Protein AF-A0A2E6T9B0-F1 (afdb_monomer_lite)

Radius of gyration: 22.76 Å; chains: 1; bounding box: 42×29×81 Å

Structure (mmCIF, N/CA/C/O backbone):
data_AF-A0A2E6T9B0-F1
#
_entry.id   AF-A0A2E6T9B0-F1
#
loop_
_atom_site.group_PDB
_atom_site.id
_atom_site.type_symbol
_atom_site.label_atom_id
_atom_site.label_alt_id
_atom_site.label_comp_id
_atom_site.label_asym_id
_atom_site.label_entity_id
_atom_site.label_seq_id
_atom_site.pdbx_PDB_ins_code
_atom_site.Cartn_x
_atom_site.Cartn_y
_atom_site.Cartn_z
_atom_site.occupancy
_atom_site.B_iso_or_equiv
_atom_site.auth_seq_id
_atom_site.auth_comp_id
_atom_site.auth_asym_id
_atom_site.auth_atom_id
_atom_site.pdbx_PDB_model_num
ATOM 1 N N . MET A 1 1 ? 12.106 2.514 -58.595 1.00 42.47 1 MET A N 1
ATOM 2 C CA . MET A 1 1 ? 13.204 3.320 -58.011 1.00 42.47 1 MET A CA 1
ATOM 3 C C . MET A 1 1 ? 13.332 2.978 -56.533 1.00 42.47 1 MET A C 1
ATOM 5 O O . MET A 1 1 ? 12.412 3.316 -55.793 1.00 42.47 1 MET A O 1
ATOM 9 N N . PRO A 1 2 ? 14.398 2.304 -56.070 1.00 50.84 2 PRO A N 1
ATOM 10 C CA . PRO A 1 2 ? 14.621 2.198 -54.639 1.00 50.84 2 PRO A CA 1
ATOM 11 C C . PRO A 1 2 ? 15.087 3.574 -54.155 1.00 50.84 2 PRO A C 1
ATOM 13 O O . PRO A 1 2 ? 16.085 4.113 -54.632 1.00 50.84 2 PRO A O 1
ATOM 16 N N . ARG A 1 3 ? 14.321 4.189 -53.253 1.00 58.28 3 ARG A N 1
ATOM 17 C CA . ARG A 1 3 ? 14.719 5.419 -52.563 1.00 58.28 3 ARG A CA 1
ATOM 18 C C . ARG A 1 3 ? 15.954 5.065 -51.732 1.00 58.28 3 ARG A C 1
ATOM 20 O O . ARG A 1 3 ? 15.833 4.433 -50.688 1.00 58.28 3 ARG A O 1
ATOM 27 N N . ILE A 1 4 ? 17.137 5.406 -52.235 1.00 55.00 4 ILE A N 1
ATOM 28 C CA . ILE A 1 4 ? 18.401 5.249 -51.515 1.00 55.00 4 ILE A CA 1
ATOM 29 C C . ILE A 1 4 ? 18.249 6.045 -50.218 1.00 55.00 4 ILE A C 1
ATOM 31 O O . ILE A 1 4 ? 18.151 7.274 -50.245 1.00 55.00 4 ILE A O 1
ATOM 35 N N . LEU A 1 5 ? 18.161 5.354 -49.080 1.00 56.91 5 LEU A N 1
ATOM 36 C CA . LEU A 1 5 ? 18.287 5.998 -47.781 1.00 56.91 5 LEU A CA 1
ATOM 37 C C . LEU A 1 5 ? 19.649 6.69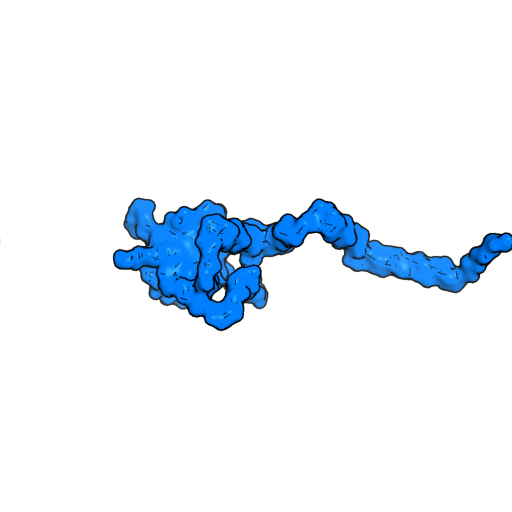2 -47.770 1.00 56.91 5 LEU A C 1
ATOM 39 O O . LEU A 1 5 ? 20.693 6.043 -47.769 1.00 56.91 5 LEU A O 1
ATOM 43 N N . ASN A 1 6 ? 19.632 8.023 -47.821 1.00 66.94 6 ASN A N 1
ATOM 44 C CA . ASN A 1 6 ? 20.836 8.836 -47.752 1.00 66.94 6 ASN A CA 1
ATOM 45 C C . ASN A 1 6 ? 21.639 8.413 -46.504 1.00 66.94 6 ASN A C 1
ATOM 47 O O . ASN A 1 6 ? 21.028 8.187 -45.459 1.00 66.94 6 ASN A O 1
ATOM 51 N N . LYS A 1 7 ? 22.975 8.283 -46.569 1.00 67.69 7 LYS A N 1
ATOM 52 C CA . LYS A 1 7 ? 23.803 7.763 -45.448 1.00 67.69 7 LYS A CA 1
ATOM 53 C C . LYS A 1 7 ? 23.510 8.474 -44.114 1.00 67.69 7 LYS A C 1
ATOM 55 O O . LYS A 1 7 ? 23.528 7.854 -43.053 1.00 67.69 7 LYS A O 1
ATOM 60 N N . LYS A 1 8 ? 23.150 9.760 -44.186 1.00 70.81 8 LYS A N 1
ATOM 61 C CA . LYS A 1 8 ? 22.689 10.582 -43.056 1.00 70.81 8 LYS A CA 1
ATOM 62 C C . LYS A 1 8 ? 21.401 10.051 -42.398 1.00 70.81 8 LYS A C 1
ATOM 64 O O . LYS A 1 8 ? 21.319 10.029 -41.178 1.00 70.81 8 LYS A O 1
ATOM 69 N N . ASN A 1 9 ? 20.435 9.557 -43.175 1.00 78.31 9 ASN A N 1
ATOM 70 C CA . ASN A 1 9 ? 19.174 8.994 -42.675 1.00 78.31 9 ASN A CA 1
ATOM 71 C C . ASN A 1 9 ? 19.385 7.652 -41.961 1.00 78.31 9 ASN A C 1
ATOM 73 O O . ASN A 1 9 ? 18.734 7.390 -40.956 1.00 78.31 9 ASN A O 1
ATOM 77 N N . ILE A 1 10 ? 20.317 6.822 -42.443 1.00 86.69 10 ILE A N 1
ATOM 78 C CA . ILE A 1 10 ? 20.656 5.541 -41.799 1.00 86.69 10 ILE A CA 1
ATOM 79 C C . ILE A 1 10 ? 21.287 5.788 -40.425 1.00 86.69 10 ILE A C 1
ATOM 81 O O . ILE A 1 10 ? 20.891 5.157 -39.450 1.00 86.69 10 ILE A O 1
ATOM 85 N N . SER A 1 11 ? 22.211 6.749 -40.331 1.00 86.94 11 SER A N 1
ATOM 86 C CA . SER A 1 11 ? 22.838 7.126 -39.056 1.00 86.94 11 SER A CA 1
ATOM 87 C C . SER A 1 11 ? 21.809 7.602 -38.021 1.00 86.94 11 SER A C 1
ATOM 89 O O . SER A 1 11 ? 21.836 7.163 -36.874 1.00 86.94 11 SER A O 1
ATOM 91 N N . VAL A 1 12 ? 20.831 8.416 -38.440 1.00 91.12 12 VAL A N 1
ATOM 92 C CA . VAL A 1 12 ? 19.731 8.859 -37.564 1.00 91.12 12 VAL A CA 1
ATOM 93 C C . VAL A 1 12 ? 18.876 7.680 -37.090 1.00 91.12 12 VAL A C 1
ATOM 95 O O . VAL A 1 12 ? 18.556 7.605 -35.908 1.00 91.12 12 VAL A O 1
ATOM 98 N N . ILE A 1 13 ? 18.536 6.734 -37.973 1.00 92.38 13 ILE A N 1
ATOM 99 C CA . ILE A 1 13 ? 17.761 5.540 -37.596 1.00 92.38 13 ILE A CA 1
ATOM 100 C C . ILE A 1 13 ? 18.526 4.692 -36.574 1.00 92.38 13 ILE A C 1
ATOM 102 O O . ILE A 1 13 ? 17.945 4.270 -35.577 1.00 92.38 13 ILE A O 1
ATOM 106 N N . ILE A 1 14 ? 19.828 4.477 -36.785 1.00 93.88 14 ILE A N 1
ATOM 107 C CA . ILE A 1 14 ? 20.679 3.731 -35.847 1.00 93.88 14 ILE A CA 1
ATOM 108 C C . ILE A 1 14 ? 20.714 4.433 -34.488 1.00 93.88 14 ILE A C 1
ATOM 110 O O . ILE A 1 14 ? 20.511 3.781 -33.466 1.00 93.88 14 ILE A O 1
ATOM 114 N N . LEU A 1 15 ? 20.904 5.756 -34.470 1.00 94.88 15 LEU A N 1
ATOM 115 C CA . LEU A 1 15 ? 20.897 6.545 -33.240 1.00 94.88 15 LEU A CA 1
ATOM 116 C C . LEU A 1 15 ? 19.569 6.386 -32.485 1.00 94.88 15 LEU A C 1
ATOM 118 O O . LEU A 1 15 ? 19.584 6.107 -31.290 1.00 94.88 15 LEU A O 1
ATOM 122 N N . VAL A 1 16 ? 18.432 6.468 -33.185 1.00 95.62 16 VAL A N 1
ATOM 123 C CA . VAL A 1 16 ? 17.102 6.254 -32.591 1.00 95.62 16 VAL A CA 1
ATOM 124 C C . VAL A 1 16 ? 16.973 4.848 -32.007 1.00 95.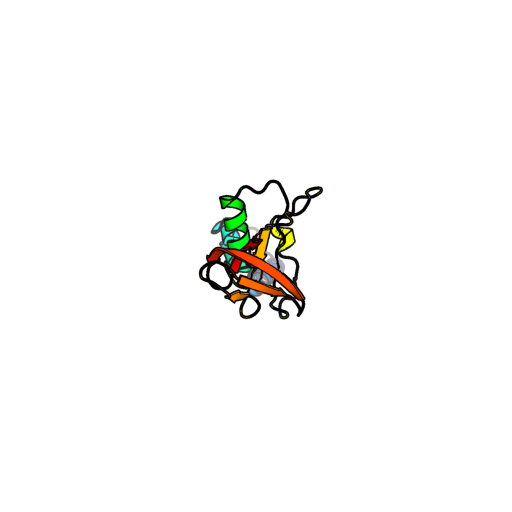62 16 VAL A C 1
ATOM 126 O O . VAL A 1 16 ? 16.553 4.709 -30.861 1.00 95.62 16 VAL A O 1
ATOM 129 N N . ILE A 1 17 ? 17.357 3.803 -32.746 1.00 95.44 17 ILE A N 1
ATOM 130 C CA . ILE A 1 17 ? 17.288 2.416 -32.258 1.00 95.44 17 ILE A CA 1
ATOM 131 C C . ILE A 1 17 ? 18.150 2.238 -31.003 1.00 95.44 17 ILE A C 1
ATOM 133 O O . ILE A 1 17 ? 17.697 1.618 -30.040 1.00 95.44 17 ILE A O 1
ATOM 137 N N . ILE A 1 18 ? 19.355 2.816 -30.978 1.00 96.31 18 ILE A N 1
ATOM 138 C CA . ILE A 1 18 ? 20.234 2.788 -29.804 1.00 96.31 18 ILE A CA 1
ATOM 139 C C . ILE A 1 18 ? 19.565 3.503 -28.624 1.00 96.31 18 ILE A C 1
ATOM 141 O O . ILE A 1 18 ? 19.519 2.944 -27.532 1.00 96.31 18 ILE A O 1
ATOM 145 N N . THR A 1 19 ? 18.983 4.690 -28.821 1.00 96.25 19 THR A N 1
ATOM 146 C CA . THR A 1 19 ? 18.257 5.407 -27.757 1.00 96.25 19 THR A CA 1
ATOM 147 C C . THR A 1 19 ? 17.064 4.599 -27.228 1.00 96.25 19 THR A C 1
ATOM 149 O O . THR A 1 19 ? 16.851 4.524 -26.015 1.00 96.25 19 THR A O 1
ATOM 152 N N . LEU A 1 20 ? 16.302 3.942 -28.107 1.00 96.38 20 LEU A N 1
ATOM 153 C CA . LEU A 1 20 ? 15.190 3.068 -27.715 1.00 96.38 20 LEU A CA 1
ATOM 154 C C . LEU A 1 20 ? 15.681 1.845 -26.928 1.00 96.38 20 LEU A C 1
ATOM 156 O O . LEU A 1 20 ? 15.079 1.467 -25.924 1.00 96.38 20 LEU A O 1
ATOM 160 N N . TYR A 1 21 ? 16.791 1.241 -27.344 1.00 95.44 21 TYR A N 1
ATOM 161 C CA . TYR A 1 21 ? 17.384 0.114 -26.633 1.00 95.44 21 TYR A CA 1
ATOM 162 C C . TYR A 1 21 ? 17.888 0.522 -25.241 1.00 95.44 21 TYR A C 1
ATOM 164 O O . TYR A 1 21 ? 17.498 -0.091 -24.247 1.00 95.44 21 TYR A O 1
ATOM 172 N N . LEU A 1 22 ? 18.681 1.596 -25.154 1.00 95.25 22 LEU A N 1
ATOM 173 C CA . LEU A 1 22 ? 19.257 2.088 -23.897 1.00 95.25 22 LEU A CA 1
ATOM 174 C C . LEU A 1 22 ? 18.192 2.546 -22.890 1.00 95.25 22 LEU A C 1
ATOM 176 O O . LEU A 1 22 ? 18.386 2.403 -21.688 1.00 95.25 22 LEU A O 1
ATOM 180 N N . SER A 1 23 ? 17.050 3.051 -23.360 1.00 94.38 23 SER A N 1
ATOM 181 C CA . SER A 1 23 ? 15.917 3.419 -22.495 1.00 94.38 23 SER A CA 1
ATOM 182 C C . SER A 1 23 ? 15.066 2.227 -22.029 1.00 94.38 23 SER A C 1
ATOM 184 O O . SER A 1 23 ? 14.114 2.409 -21.268 1.00 94.38 23 SER A O 1
ATOM 186 N N . GLY A 1 24 ? 15.356 1.001 -22.485 1.00 95.75 24 GLY A N 1
ATOM 187 C CA . GLY A 1 24 ? 14.536 -0.177 -22.192 1.00 95.75 24 GLY A CA 1
ATOM 188 C C . GLY A 1 24 ? 13.152 -0.140 -22.853 1.00 95.75 24 GLY A C 1
ATOM 189 O O . GLY A 1 24 ? 12.240 -0.847 -22.410 1.00 95.75 24 GLY A O 1
ATOM 190 N N . PHE A 1 25 ? 12.978 0.670 -23.907 1.00 95.81 25 PHE A N 1
ATOM 191 C CA . PHE A 1 25 ? 11.699 0.900 -24.582 1.00 95.81 25 PHE A CA 1
ATOM 192 C C . PHE A 1 25 ? 11.011 -0.406 -24.981 1.00 95.81 25 PHE A C 1
ATOM 194 O O . PHE A 1 25 ? 9.841 -0.603 -24.666 1.00 95.81 25 PHE A O 1
ATOM 201 N N . PHE A 1 26 ? 11.741 -1.332 -25.609 1.00 94.88 26 PHE A N 1
ATOM 202 C CA . PHE A 1 26 ? 11.174 -2.593 -26.094 1.00 94.88 26 PHE A CA 1
ATOM 203 C C . PHE A 1 26 ? 10.626 -3.471 -24.962 1.00 94.88 26 PHE A C 1
ATOM 205 O O . PHE A 1 26 ? 9.539 -4.032 -25.091 1.00 94.88 26 PHE A O 1
ATOM 212 N N . LEU A 1 27 ? 11.330 -3.549 -23.827 1.00 93.50 27 LEU A N 1
ATOM 213 C CA . LEU A 1 27 ? 10.863 -4.304 -22.662 1.00 93.50 27 LEU A CA 1
ATOM 214 C C . LEU A 1 27 ? 9.602 -3.673 -22.060 1.00 93.50 27 LEU A C 1
ATOM 216 O O . LEU A 1 27 ? 8.667 -4.383 -21.691 1.00 93.50 27 LEU A O 1
ATOM 220 N N . ASN A 1 28 ? 9.564 -2.345 -21.959 1.00 92.44 28 ASN A N 1
ATOM 221 C CA . ASN A 1 28 ? 8.400 -1.631 -21.441 1.00 92.44 28 ASN A CA 1
ATOM 222 C C . ASN A 1 28 ? 7.198 -1.754 -22.383 1.00 92.44 28 ASN A C 1
ATOM 224 O O . ASN A 1 28 ? 6.090 -2.021 -21.923 1.00 92.44 28 ASN A O 1
ATOM 228 N N . LEU A 1 29 ? 7.424 -1.657 -23.694 1.00 94.81 29 LEU A N 1
ATOM 229 C CA . LEU A 1 29 ? 6.402 -1.868 -24.712 1.00 94.81 29 LEU A CA 1
ATOM 230 C C . LEU A 1 29 ? 5.837 -3.292 -24.637 1.00 94.81 29 LEU A C 1
ATOM 232 O O . LEU A 1 29 ? 4.623 -3.474 -24.596 1.00 94.81 29 LEU A O 1
ATOM 236 N N . PHE A 1 30 ? 6.704 -4.299 -24.514 1.00 95.00 30 PHE A N 1
ATOM 237 C CA . PHE A 1 30 ? 6.284 -5.684 -24.307 1.00 95.00 30 PHE A CA 1
ATOM 238 C C . PHE A 1 30 ? 5.425 -5.846 -23.046 1.00 95.00 30 PHE A C 1
ATOM 240 O O . PHE A 1 30 ? 4.376 -6.488 -23.092 1.00 95.00 30 PHE A O 1
ATOM 247 N N . LYS A 1 31 ? 5.820 -5.231 -21.922 1.00 93.94 31 LYS A N 1
ATOM 248 C CA . LYS A 1 31 ? 5.029 -5.255 -20.681 1.00 93.94 31 LYS A CA 1
ATOM 249 C C . LYS A 1 31 ? 3.657 -4.593 -20.854 1.00 93.94 31 LYS A C 1
ATOM 251 O O . LYS A 1 31 ? 2.691 -5.094 -20.286 1.00 93.94 31 LYS A O 1
ATOM 256 N N . LEU A 1 32 ? 3.564 -3.501 -21.618 1.00 94.50 32 LEU A N 1
ATOM 257 C CA . LEU A 1 32 ? 2.298 -2.815 -21.907 1.00 94.50 32 LEU A CA 1
ATOM 258 C C . LEU A 1 32 ? 1.337 -3.688 -22.717 1.00 94.50 32 LEU A C 1
ATOM 260 O O . LEU A 1 32 ? 0.149 -3.705 -22.408 1.00 94.50 32 LEU A O 1
ATOM 264 N N . PHE A 1 33 ? 1.849 -4.418 -23.711 1.00 95.12 33 PHE A N 1
ATOM 265 C CA . PHE A 1 33 ? 1.037 -5.321 -24.528 1.00 95.12 33 PHE A CA 1
ATOM 266 C C . PHE A 1 33 ? 0.655 -6.613 -23.803 1.00 95.12 33 PH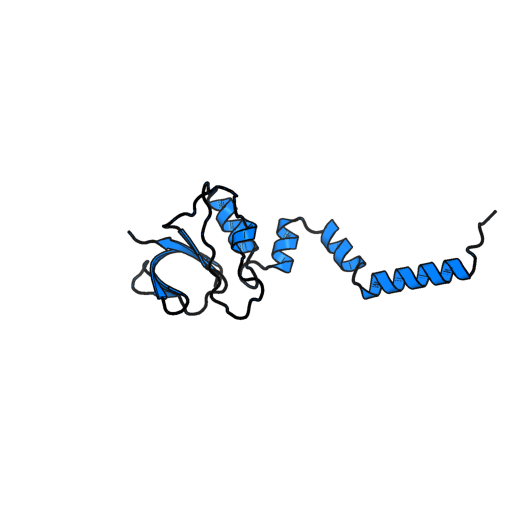E A C 1
ATOM 268 O O . PHE A 1 33 ? -0.459 -7.097 -23.972 1.00 95.12 33 PHE A O 1
ATOM 275 N N . LYS A 1 34 ? 1.569 -7.189 -23.013 1.00 96.75 34 LYS A N 1
ATOM 276 C CA . LYS A 1 34 ? 1.362 -8.502 -22.387 1.00 96.75 34 LYS A CA 1
ATOM 277 C C . LYS A 1 34 ? 0.470 -8.461 -21.147 1.00 96.75 34 LYS A C 1
ATOM 279 O O . LYS A 1 34 ? -0.272 -9.410 -20.915 1.00 96.75 34 LYS A O 1
ATOM 284 N N . TYR A 1 35 ? 0.598 -7.424 -20.324 1.00 96.56 35 TYR A N 1
ATOM 285 C CA . TYR A 1 35 ? -0.042 -7.368 -19.010 1.00 96.56 35 TYR A CA 1
ATOM 286 C C . TYR A 1 35 ? -1.131 -6.308 -18.981 1.00 96.56 35 TYR A C 1
ATOM 288 O O . TYR A 1 35 ? -0.918 -5.203 -19.479 1.00 96.56 35 TYR A O 1
ATOM 296 N N . ASP A 1 36 ? -2.263 -6.607 -18.346 1.00 95.75 36 ASP A N 1
ATOM 297 C CA . ASP A 1 36 ? -3.318 -5.621 -18.105 1.00 95.75 36 ASP A CA 1
ATOM 298 C C . ASP A 1 36 ? -2.900 -4.558 -17.067 1.00 95.75 36 ASP A C 1
ATOM 300 O O . ASP A 1 36 ? -1.809 -4.597 -16.493 1.00 95.75 36 ASP A O 1
ATOM 304 N N . TYR A 1 37 ? -3.762 -3.568 -16.825 1.00 93.25 37 TYR A N 1
ATOM 305 C CA . TYR A 1 37 ? -3.466 -2.500 -15.869 1.00 93.25 37 TYR A CA 1
ATOM 306 C C . TYR A 1 37 ? -3.178 -3.022 -14.454 1.00 93.25 37 TYR A C 1
ATOM 308 O O . TYR A 1 37 ? -2.161 -2.647 -13.874 1.00 93.25 37 TYR A O 1
ATOM 316 N N . ASP A 1 38 ? -4.023 -3.899 -13.911 1.00 93.81 38 ASP A N 1
ATOM 317 C CA . ASP A 1 38 ? -3.871 -4.406 -12.545 1.00 93.81 38 ASP A CA 1
ATOM 318 C C . ASP A 1 38 ? -2.596 -5.249 -12.410 1.00 93.81 38 ASP A C 1
ATOM 320 O O . ASP A 1 38 ? -1.862 -5.124 -11.429 1.00 93.81 38 ASP A O 1
ATOM 324 N N . GLN A 1 39 ? -2.293 -6.074 -13.411 1.00 95.19 39 GLN A N 1
ATOM 325 C CA . GLN A 1 39 ? -1.071 -6.868 -13.476 1.00 95.19 39 GLN A CA 1
ATOM 326 C C . GLN A 1 39 ? 0.172 -5.979 -13.531 1.00 95.19 39 GLN A C 1
ATOM 328 O O . GLN A 1 39 ? 1.123 -6.211 -12.785 1.00 95.19 39 GLN A O 1
ATOM 333 N N . ARG A 1 40 ? 0.169 -4.927 -14.361 1.00 95.06 40 ARG A N 1
ATOM 334 C CA . ARG A 1 40 ? 1.282 -3.966 -14.431 1.00 95.06 40 ARG A CA 1
ATOM 335 C C . ARG A 1 40 ? 1.469 -3.226 -13.113 1.00 95.06 40 ARG A C 1
ATOM 337 O O . ARG A 1 40 ? 2.600 -3.099 -12.653 1.00 95.06 40 ARG A O 1
ATOM 344 N N . MET A 1 41 ? 0.380 -2.792 -12.482 1.00 93.44 41 MET A N 1
ATOM 345 C CA . MET A 1 41 ? 0.439 -2.153 -11.170 1.00 93.44 41 MET A CA 1
ATOM 346 C C . MET A 1 41 ? 0.998 -3.111 -10.113 1.00 93.44 41 MET A C 1
ATOM 348 O O . MET A 1 41 ? 1.871 -2.718 -9.350 1.00 93.44 41 MET A O 1
ATOM 352 N N . ASN A 1 42 ? 0.592 -4.383 -10.113 1.00 94.00 42 ASN A N 1
ATOM 353 C CA . ASN A 1 42 ? 1.139 -5.395 -9.204 1.00 94.00 42 ASN A CA 1
ATOM 354 C C . ASN A 1 42 ? 2.629 -5.678 -9.449 1.00 94.00 42 ASN A C 1
ATOM 356 O O . ASN A 1 42 ? 3.357 -5.934 -8.497 1.00 94.00 42 ASN A O 1
ATOM 360 N N . LEU A 1 43 ? 3.102 -5.633 -10.698 1.00 92.81 43 LEU A N 1
ATOM 361 C CA . LEU A 1 43 ? 4.528 -5.800 -11.012 1.00 92.81 43 LEU A CA 1
ATOM 362 C C . LEU A 1 43 ? 5.378 -4.635 -10.486 1.00 92.81 43 LEU A C 1
ATOM 364 O O . LEU A 1 43 ? 6.524 -4.839 -10.091 1.00 92.81 43 LEU A O 1
ATOM 368 N N . VAL A 1 44 ? 4.835 -3.415 -10.500 1.00 90.75 44 VAL A N 1
ATOM 369 C CA . VAL A 1 44 ? 5.556 -2.209 -10.067 1.00 90.75 44 VAL A CA 1
ATOM 370 C C . VAL A 1 44 ? 5.471 -2.021 -8.555 1.00 90.75 44 VAL A C 1
ATOM 372 O O . VAL A 1 44 ? 6.506 -1.835 -7.917 1.00 90.75 44 VAL A O 1
ATOM 375 N N . TYR A 1 45 ? 4.260 -2.101 -8.004 1.00 91.25 45 TYR A N 1
ATOM 376 C CA . TYR A 1 45 ? 3.906 -1.724 -6.633 1.00 91.25 45 TYR A CA 1
ATOM 377 C C . TYR A 1 45 ? 3.699 -2.914 -5.693 1.00 91.25 45 TYR A C 1
ATOM 379 O O . TYR A 1 45 ? 3.413 -2.708 -4.519 1.00 91.25 45 TYR A O 1
ATOM 387 N N . GLU A 1 46 ? 3.841 -4.137 -6.207 1.00 92.19 46 GLU A N 1
ATOM 388 C CA . GLU A 1 46 ? 3.753 -5.396 -5.465 1.00 92.19 46 GLU A CA 1
ATOM 389 C C . GLU A 1 46 ? 2.389 -5.657 -4.800 1.00 92.19 46 GLU A C 1
ATOM 391 O O . GLU A 1 46 ? 1.476 -4.826 -4.769 1.00 92.19 46 GLU A O 1
ATOM 396 N N . ILE A 1 47 ? 2.212 -6.889 -4.313 1.00 93.75 47 ILE A N 1
ATOM 397 C CA . ILE A 1 47 ? 1.021 -7.267 -3.542 1.00 93.75 47 ILE A CA 1
ATOM 398 C C . ILE A 1 47 ? 1.183 -6.783 -2.102 1.00 93.75 47 ILE A C 1
ATOM 400 O O . ILE A 1 47 ? 0.358 -6.007 -1.635 1.00 93.75 47 ILE A O 1
ATOM 404 N N . CYS A 1 48 ? 2.251 -7.229 -1.436 1.00 91.56 48 CYS A N 1
ATOM 405 C CA . CYS A 1 48 ? 2.627 -6.846 -0.078 1.00 91.56 48 CYS A CA 1
ATOM 406 C C . CYS A 1 48 ? 4.128 -6.617 -0.015 1.00 91.56 48 CYS A C 1
ATOM 408 O O . CYS A 1 48 ? 4.907 -7.571 0.005 1.00 91.56 48 CYS A O 1
ATOM 410 N N . GLY A 1 49 ? 4.479 -5.343 -0.076 1.00 87.75 49 GLY A N 1
ATOM 411 C CA . GLY A 1 49 ? 5.776 -4.815 -0.462 1.00 87.75 49 GLY A CA 1
ATOM 412 C C . GLY A 1 49 ? 5.563 -3.489 -1.188 1.00 87.75 49 GLY A C 1
ATOM 413 O O . GLY A 1 49 ? 4.454 -3.196 -1.642 1.00 87.75 49 GLY A O 1
ATOM 414 N N . LYS A 1 50 ? 6.595 -2.656 -1.254 1.00 88.19 50 LYS A N 1
ATOM 415 C CA . LYS A 1 50 ? 6.532 -1.317 -1.850 1.00 88.19 50 LYS A CA 1
ATOM 416 C C . LYS A 1 50 ? 5.290 -0.498 -1.439 1.00 88.19 50 LYS A C 1
ATOM 418 O O . LYS A 1 50 ? 5.023 -0.357 -0.255 1.00 88.19 50 LYS A O 1
ATOM 423 N N . GLU A 1 51 ? 4.495 0.021 -2.368 1.00 89.69 51 GLU A N 1
ATOM 424 C CA . GLU A 1 51 ? 3.240 0.728 -2.084 1.00 89.69 51 GLU A CA 1
ATOM 425 C C . GLU A 1 51 ? 2.028 -0.211 -1.933 1.00 89.69 51 GLU A C 1
ATOM 427 O O . GLU A 1 51 ? 0.932 0.251 -1.598 1.00 89.69 51 GLU A O 1
ATOM 432 N N . SER A 1 52 ? 2.228 -1.518 -2.145 1.00 92.81 52 SER A N 1
ATOM 433 C CA . SER A 1 52 ? 1.279 -2.614 -1.907 1.00 92.81 52 SER A CA 1
ATOM 434 C C . SER A 1 52 ? -0.056 -2.446 -2.633 1.00 92.81 52 SER A C 1
ATOM 436 O O . SER A 1 52 ? -1.129 -2.732 -2.089 1.00 92.81 52 SER A O 1
ATOM 438 N N . TYR A 1 53 ? 0.000 -1.981 -3.886 1.00 94.38 53 TYR A N 1
ATOM 439 C CA . TYR A 1 53 ? -1.187 -1.788 -4.722 1.00 94.38 53 TYR A CA 1
ATOM 440 C C . TYR A 1 53 ? -2.041 -3.055 -4.795 1.00 94.38 53 TYR A C 1
ATOM 442 O O . TYR A 1 53 ? -3.266 -2.974 -4.690 1.00 94.38 53 TYR A O 1
ATOM 450 N N . GLY A 1 54 ? -1.413 -4.223 -4.959 1.00 95.88 54 GLY A N 1
ATOM 451 C CA . GLY A 1 54 ? -2.137 -5.471 -5.172 1.00 95.88 54 GLY A CA 1
ATOM 452 C C . GLY A 1 54 ? -3.033 -5.835 -3.998 1.00 95.88 54 GLY A C 1
ATOM 453 O O . GLY A 1 54 ? -4.205 -6.152 -4.207 1.00 95.88 54 GLY A O 1
ATOM 454 N N . PHE A 1 55 ? -2.534 -5.707 -2.765 1.00 96.81 55 PHE A N 1
ATOM 455 C CA . PHE A 1 55 ? -3.352 -5.928 -1.574 1.00 96.81 55 PHE A CA 1
ATOM 456 C C . PHE A 1 55 ? -4.481 -4.899 -1.461 1.00 96.81 55 PHE A C 1
ATOM 458 O O . PHE A 1 55 ? -5.634 -5.268 -1.251 1.00 96.81 55 PHE A O 1
ATOM 465 N N . ILE A 1 56 ? -4.188 -3.613 -1.678 1.00 95.94 56 ILE A N 1
ATOM 466 C CA . ILE A 1 56 ? -5.197 -2.542 -1.632 1.00 95.94 56 ILE A CA 1
ATOM 467 C C . ILE A 1 56 ? -6.313 -2.802 -2.652 1.00 95.94 56 ILE A C 1
ATOM 469 O O . ILE A 1 56 ? -7.499 -2.711 -2.328 1.00 95.94 56 ILE A O 1
ATOM 473 N N . ASN A 1 57 ? -5.947 -3.160 -3.883 1.00 96.25 57 ASN A N 1
ATOM 474 C CA . ASN A 1 57 ? -6.892 -3.439 -4.956 1.00 96.25 57 ASN A CA 1
ATOM 475 C C . ASN A 1 57 ? -7.777 -4.649 -4.628 1.00 96.25 57 ASN A C 1
ATOM 477 O O . ASN A 1 57 ? -8.989 -4.574 -4.823 1.00 96.25 57 ASN A O 1
ATOM 481 N N . GLN A 1 58 ? -7.199 -5.725 -4.079 1.00 96.56 58 GLN A N 1
ATOM 482 C CA . GLN A 1 58 ? -7.941 -6.911 -3.636 1.00 96.56 58 GLN A CA 1
ATOM 483 C C . GLN A 1 58 ? -8.986 -6.558 -2.574 1.00 96.56 58 GLN A C 1
ATOM 485 O O . GLN A 1 58 ? -10.169 -6.823 -2.777 1.00 96.56 58 GLN A O 1
ATOM 490 N N . ILE A 1 59 ? -8.588 -5.869 -1.498 1.00 97.50 59 ILE A N 1
ATOM 491 C CA . ILE A 1 59 ? -9.512 -5.484 -0.420 1.00 97.50 59 ILE A CA 1
ATOM 492 C C . ILE A 1 59 ? -10.650 -4.605 -0.955 1.00 97.50 59 ILE A C 1
ATOM 494 O O . ILE A 1 59 ? -11.811 -4.804 -0.593 1.00 97.50 59 ILE A O 1
ATOM 498 N N . HIS A 1 60 ? -10.351 -3.656 -1.844 1.00 95.75 60 HIS A N 1
ATOM 499 C CA . HIS A 1 60 ? -11.376 -2.803 -2.447 1.00 95.75 60 HIS A CA 1
ATOM 500 C C . HIS A 1 60 ? -12.361 -3.574 -3.336 1.00 95.75 60 HIS A C 1
ATOM 502 O O . HIS A 1 60 ? -13.556 -3.281 -3.273 1.00 95.75 60 HIS A O 1
ATOM 508 N N . LYS A 1 61 ? -11.883 -4.537 -4.136 1.00 94.38 61 LYS A N 1
ATOM 509 C CA . LYS A 1 61 ? -12.736 -5.394 -4.977 1.00 94.38 61 LYS A CA 1
ATOM 510 C C . LYS A 1 61 ? -13.621 -6.316 -4.133 1.00 94.38 61 LYS A C 1
ATOM 512 O O . LYS A 1 61 ? -14.797 -6.460 -4.434 1.00 94.38 61 LYS A O 1
ATOM 517 N N . GLU A 1 62 ? -13.079 -6.891 -3.062 1.00 96.12 62 GLU A N 1
ATOM 518 C CA . GLU A 1 62 ? -13.813 -7.808 -2.177 1.00 96.12 62 GLU A CA 1
ATOM 519 C C . GLU A 1 62 ? -14.902 -7.097 -1.353 1.00 96.12 62 GLU A C 1
ATOM 521 O O . GLU A 1 62 ? -15.955 -7.673 -1.094 1.00 96.12 62 GLU A O 1
ATOM 526 N N . ASN A 1 63 ? -14.668 -5.849 -0.929 1.00 94.50 63 ASN A N 1
ATOM 527 C CA . ASN A 1 63 ? -15.541 -5.165 0.035 1.00 94.50 63 ASN A CA 1
ATOM 528 C C . ASN A 1 63 ? -16.465 -4.096 -0.573 1.00 94.50 63 ASN A C 1
ATOM 530 O O . ASN A 1 63 ? -17.323 -3.579 0.143 1.00 94.50 63 ASN A O 1
ATOM 534 N N . ASN A 1 64 ? -16.285 -3.712 -1.843 1.00 92.00 64 ASN A N 1
ATOM 535 C CA . ASN A 1 64 ? -17.112 -2.710 -2.536 1.00 92.00 64 ASN A CA 1
ATOM 536 C C . ASN A 1 64 ? -17.358 -1.415 -1.725 1.00 92.00 64 ASN A C 1
ATOM 538 O O . ASN A 1 64 ? -18.485 -0.942 -1.576 1.00 92.00 64 ASN A O 1
ATOM 542 N N . PHE A 1 65 ? -16.294 -0.814 -1.180 1.00 93.38 65 PHE A N 1
ATOM 543 C CA . PHE A 1 65 ? -16.408 0.343 -0.283 1.00 93.38 65 PHE A CA 1
ATOM 544 C C . PHE A 1 65 ? -17.117 1.554 -0.910 1.00 93.38 65 PHE A C 1
ATOM 546 O O . PHE A 1 65 ? -16.754 2.021 -1.993 1.00 93.38 65 PHE A O 1
ATOM 553 N N . ASN A 1 66 ? -18.064 2.152 -0.179 1.00 92.94 66 ASN A N 1
ATOM 554 C CA . ASN A 1 66 ? -18.738 3.397 -0.575 1.00 92.94 66 ASN A CA 1
ATOM 555 C C . ASN A 1 66 ? -18.073 4.673 -0.008 1.00 92.94 66 ASN A C 1
ATOM 557 O O . ASN A 1 66 ? -18.326 5.773 -0.507 1.00 92.94 66 ASN A O 1
ATOM 561 N N . LYS A 1 67 ? -17.201 4.516 0.994 1.00 95.19 67 LYS A N 1
ATOM 562 C CA . LYS A 1 67 ? -16.362 5.544 1.630 1.00 95.19 67 LYS A CA 1
ATOM 563 C C . LYS A 1 67 ? -14.878 5.234 1.408 1.00 95.19 67 LYS A C 1
ATOM 565 O O . LYS A 1 67 ? -14.526 4.137 0.980 1.00 95.19 67 LYS A O 1
ATOM 570 N N . ASN A 1 68 ? -14.011 6.196 1.706 1.00 95.38 68 ASN A N 1
ATOM 571 C CA . ASN A 1 68 ? -12.566 5.986 1.675 1.00 95.38 68 ASN A CA 1
ATOM 572 C C . ASN A 1 68 ? -12.117 5.123 2.861 1.00 95.38 68 ASN A C 1
ATOM 574 O O . ASN A 1 68 ? -12.650 5.249 3.963 1.00 95.38 68 ASN A O 1
ATOM 578 N N . VAL A 1 69 ? -11.128 4.258 2.654 1.00 95.44 69 VAL A N 1
ATOM 579 C CA . VAL A 1 69 ? -10.469 3.514 3.735 1.00 95.44 69 VAL A CA 1
ATOM 580 C C . VAL A 1 69 ? -9.092 4.115 3.941 1.00 95.44 69 VAL A C 1
ATOM 582 O O . VAL A 1 69 ? -8.390 4.395 2.971 1.00 95.44 69 VAL A O 1
ATOM 585 N N . LYS A 1 70 ? -8.724 4.365 5.199 1.00 93.94 70 LYS A N 1
ATOM 586 C CA . LYS A 1 70 ? -7.407 4.907 5.522 1.00 93.94 70 LYS A CA 1
ATOM 587 C C . LYS A 1 70 ? -6.357 3.826 5.295 1.00 93.94 70 LYS A C 1
ATOM 589 O O . LYS A 1 70 ? -6.528 2.706 5.768 1.00 93.94 70 LYS A O 1
ATOM 594 N N . ILE A 1 71 ? -5.288 4.177 4.598 1.00 93.56 71 ILE A N 1
ATOM 595 C CA . ILE A 1 71 ? -4.150 3.308 4.326 1.00 93.56 71 ILE A CA 1
ATOM 596 C C . ILE A 1 71 ? -2.952 3.855 5.095 1.00 93.56 71 ILE A C 1
ATOM 598 O O . ILE A 1 71 ? -2.594 5.025 4.943 1.00 93.56 71 ILE A O 1
ATOM 602 N N . LEU A 1 72 ? -2.377 3.020 5.956 1.00 91.94 72 LEU A N 1
ATOM 603 C CA . LEU A 1 72 ? -1.175 3.317 6.724 1.00 91.94 72 LEU A CA 1
ATOM 604 C C . LEU A 1 72 ? -0.017 2.467 6.221 1.00 91.94 72 LEU A C 1
ATOM 606 O O . LEU A 1 72 ? -0.167 1.263 6.024 1.00 91.94 72 LEU A O 1
ATOM 610 N N . ASN A 1 73 ? 1.134 3.108 6.061 1.00 90.12 73 ASN A N 1
ATOM 611 C CA . ASN A 1 73 ? 2.400 2.471 5.743 1.00 90.12 73 ASN A CA 1
ATOM 612 C C . ASN A 1 73 ? 3.410 2.885 6.825 1.00 90.12 73 ASN A C 1
ATOM 614 O O . ASN A 1 73 ? 3.794 4.054 6.859 1.00 90.12 73 ASN A O 1
ATOM 618 N N . PRO A 1 74 ? 3.784 1.997 7.756 1.00 82.69 74 PRO A N 1
ATOM 619 C CA . PRO A 1 74 ? 4.708 2.326 8.831 1.00 82.69 74 PRO A CA 1
ATOM 620 C C . PRO A 1 74 ? 6.168 2.270 8.398 1.00 82.69 74 PRO A C 1
ATOM 622 O O . PRO A 1 74 ? 7.027 2.690 9.164 1.00 82.69 74 PRO A O 1
ATOM 625 N N . ASN A 1 75 ? 6.467 1.761 7.199 1.00 79.62 75 ASN A N 1
ATOM 626 C CA . ASN A 1 75 ? 7.831 1.707 6.702 1.00 79.62 75 ASN A CA 1
ATOM 627 C C . ASN A 1 75 ? 8.317 3.128 6.334 1.00 79.62 75 ASN A C 1
ATOM 629 O O . ASN A 1 75 ? 7.838 3.689 5.343 1.00 79.62 75 ASN A O 1
ATOM 633 N N . PRO A 1 76 ? 9.278 3.709 7.082 1.00 68.12 76 PRO A N 1
ATOM 634 C CA . PRO A 1 76 ? 9.741 5.078 6.855 1.00 68.12 76 PRO A CA 1
ATOM 635 C C . PRO A 1 76 ? 10.595 5.213 5.589 1.00 68.12 76 PRO A C 1
ATOM 637 O O . PRO A 1 76 ? 10.793 6.322 5.102 1.00 68.12 76 PRO A O 1
ATOM 640 N N . ASN A 1 77 ? 11.082 4.099 5.034 1.00 67.69 77 ASN A N 1
ATOM 641 C CA . ASN A 1 77 ? 11.965 4.091 3.867 1.00 67.69 77 ASN A CA 1
ATOM 642 C C . ASN A 1 77 ? 11.214 4.312 2.543 1.00 67.69 77 ASN A C 1
ATOM 644 O O . ASN A 1 77 ? 11.822 4.251 1.475 1.00 67.69 77 ASN A O 1
ATOM 648 N N . PHE A 1 78 ? 9.899 4.547 2.589 1.00 65.69 78 PHE A N 1
ATOM 649 C CA . PHE A 1 78 ? 9.089 4.788 1.402 1.00 65.69 78 PHE A CA 1
ATOM 650 C C . PHE A 1 78 ? 8.912 6.282 1.117 1.00 65.69 78 PHE A C 1
ATOM 652 O O . PHE A 1 78 ? 8.274 7.006 1.877 1.00 65.69 78 PHE A O 1
ATOM 659 N N . SER A 1 79 ? 9.436 6.733 -0.027 1.00 54.09 79 SER A N 1
ATOM 660 C CA . SER A 1 79 ? 9.375 8.132 -0.475 1.00 54.09 79 SER A CA 1
ATOM 661 C C . SER A 1 79 ? 7.967 8.587 -0.877 1.00 54.09 79 SER A C 1
ATOM 663 O O . SER A 1 79 ? 7.670 9.780 -0.835 1.00 54.09 79 SER A O 1
ATOM 665 N N . PHE A 1 80 ? 7.078 7.651 -1.228 1.00 57.16 80 PHE A N 1
ATOM 666 C CA . PHE A 1 80 ? 5.696 7.929 -1.618 1.00 57.16 80 PHE A CA 1
ATOM 667 C C . PHE A 1 80 ? 4.713 7.428 -0.554 1.00 57.16 80 PHE A C 1
ATOM 669 O O . PHE A 1 80 ? 4.167 6.329 -0.618 1.00 57.16 80 PHE A O 1
ATOM 676 N N . ASN A 1 81 ? 4.475 8.258 0.460 1.00 59.00 81 ASN A N 1
ATOM 677 C CA . ASN A 1 81 ? 3.682 7.899 1.640 1.00 59.00 81 ASN A CA 1
ATOM 678 C C . ASN A 1 81 ? 2.153 7.979 1.425 1.00 59.00 81 ASN A C 1
ATOM 680 O O . ASN A 1 81 ? 1.402 8.252 2.360 1.00 59.00 81 ASN A O 1
ATOM 684 N N . ASN A 1 82 ? 1.662 7.821 0.189 1.00 70.75 82 ASN A N 1
ATOM 685 C CA . ASN A 1 82 ? 0.249 8.070 -0.103 1.00 70.75 82 ASN A CA 1
ATOM 686 C C . ASN A 1 82 ? -0.423 7.005 -0.970 1.00 70.75 82 ASN A C 1
ATOM 688 O O . ASN A 1 82 ? -1.171 7.324 -1.894 1.00 70.75 82 ASN A O 1
ATOM 692 N N . SER A 1 83 ? -0.257 5.728 -0.603 1.00 84.38 83 SER A N 1
ATOM 693 C CA . SER A 1 83 ? -1.052 4.621 -1.162 1.00 84.38 83 SER A CA 1
ATOM 694 C C . SER A 1 83 ? -2.568 4.864 -1.082 1.00 84.38 83 SER A C 1
ATOM 696 O O . SER A 1 83 ? -3.322 4.268 -1.850 1.00 84.38 83 SER A O 1
ATOM 698 N N . ASN A 1 84 ? -3.028 5.783 -0.214 1.00 85.44 84 ASN A N 1
ATOM 699 C CA . ASN A 1 84 ? -4.416 6.257 -0.184 1.00 85.44 84 ASN A CA 1
ATOM 700 C C . ASN A 1 84 ? -4.920 6.690 -1.568 1.00 85.44 84 ASN A C 1
ATOM 702 O O . ASN A 1 84 ? -6.092 6.472 -1.870 1.00 85.44 84 ASN A O 1
ATOM 706 N N . TRP A 1 85 ? -4.064 7.266 -2.421 1.00 87.94 85 TRP A N 1
ATOM 707 C CA . TRP A 1 85 ? -4.466 7.750 -3.742 1.00 87.94 85 TRP A CA 1
ATOM 708 C C . TRP A 1 85 ? -4.917 6.652 -4.705 1.00 87.94 85 TRP A C 1
ATOM 710 O O . TRP A 1 85 ? -5.757 6.935 -5.554 1.00 87.94 85 TRP A O 1
ATOM 720 N N . PHE A 1 86 ? -4.465 5.401 -4.558 1.00 90.12 86 PHE A N 1
ATOM 721 C CA . PHE A 1 86 ? -4.817 4.332 -5.503 1.00 90.12 86 PHE A CA 1
ATOM 722 C C . PHE A 1 86 ? -6.320 4.071 -5.622 1.00 90.12 86 PHE A C 1
ATOM 724 O O . PHE A 1 86 ? -6.790 3.628 -6.671 1.00 90.12 86 PHE A O 1
ATOM 731 N N . LYS A 1 87 ? -7.074 4.297 -4.542 1.00 92.38 87 LYS A N 1
ATOM 732 C CA . LYS A 1 87 ? -8.522 4.051 -4.484 1.00 92.38 87 LYS A CA 1
ATOM 733 C C . LYS A 1 87 ? -9.294 5.199 -3.831 1.00 92.38 87 LYS A C 1
ATOM 735 O O . LYS A 1 87 ? -10.438 5.008 -3.411 1.00 92.38 87 LYS A O 1
ATOM 740 N N . HIS A 1 88 ? -8.683 6.381 -3.744 1.00 91.81 88 HIS A N 1
ATOM 741 C CA . HIS A 1 88 ? -9.323 7.552 -3.161 1.00 91.81 88 HIS A CA 1
ATOM 742 C C . HIS A 1 88 ? -10.513 8.007 -4.013 1.00 91.81 88 HIS A C 1
ATOM 744 O O . HIS A 1 88 ? -10.405 8.182 -5.224 1.00 91.81 88 HIS A O 1
ATOM 750 N N . LYS A 1 89 ? -11.650 8.242 -3.363 1.00 92.88 89 LYS A N 1
ATOM 751 C CA . LYS A 1 89 ? -12.846 8.839 -3.954 1.00 92.88 89 LYS A CA 1
ATOM 752 C C . LYS A 1 89 ? -12.988 10.268 -3.445 1.00 92.88 89 LYS A C 1
ATOM 754 O O . LYS A 1 89 ? -13.170 10.483 -2.243 1.00 92.88 89 LYS A O 1
ATOM 759 N N . ILE A 1 90 ? -12.941 11.225 -4.368 1.00 92.69 90 ILE A N 1
ATOM 760 C CA . ILE A 1 90 ? -13.145 12.650 -4.080 1.00 92.69 90 ILE A CA 1
ATOM 761 C C . ILE A 1 90 ? -14.523 12.839 -3.422 1.00 92.69 90 ILE A C 1
ATOM 763 O O . ILE A 1 90 ? -15.485 12.145 -3.759 1.00 92.69 90 ILE A O 1
ATOM 767 N N . ASN A 1 91 ? -14.616 13.752 -2.451 1.00 92.44 91 ASN A N 1
ATOM 768 C CA . ASN A 1 91 ? -15.843 14.082 -1.708 1.00 92.44 91 ASN A CA 1
ATOM 769 C C . ASN A 1 91 ? -16.469 12.919 -0.914 1.00 92.44 91 ASN A C 1
ATOM 771 O O . ASN A 1 91 ? -17.610 13.014 -0.456 1.00 92.44 91 ASN A O 1
ATOM 775 N N . LYS A 1 92 ? -15.743 11.814 -0.705 1.00 94.56 92 LYS A N 1
ATOM 776 C CA . LYS A 1 92 ? -16.173 10.738 0.194 1.00 94.56 92 LYS A CA 1
ATOM 777 C C . LYS A 1 92 ? -15.436 10.828 1.525 1.00 94.56 92 LYS A C 1
ATOM 779 O O . LYS A 1 92 ? -14.215 10.957 1.585 1.00 94.56 92 LYS A O 1
ATOM 784 N N . LYS A 1 93 ? -16.197 10.715 2.616 1.00 95.56 93 LYS A N 1
ATOM 785 C CA . LYS A 1 93 ? -15.641 10.596 3.971 1.00 95.56 93 LYS A CA 1
ATOM 786 C C . LYS A 1 93 ? -14.833 9.302 4.102 1.00 95.56 93 LYS A C 1
ATOM 788 O O . LYS A 1 93 ? -15.029 8.366 3.324 1.00 95.56 93 LYS A O 1
ATOM 793 N N . PHE A 1 94 ? -13.964 9.244 5.104 1.00 94.69 94 PHE A N 1
ATOM 794 C CA . PHE A 1 94 ? -13.274 8.016 5.488 1.00 94.69 94 PHE A CA 1
ATOM 795 C C . PHE A 1 94 ? -14.138 7.175 6.436 1.00 94.69 94 PHE A C 1
ATOM 797 O O . PHE A 1 94 ? -14.952 7.715 7.187 1.00 94.69 94 PHE A O 1
ATOM 804 N N . TYR A 1 95 ? -13.968 5.855 6.405 1.00 95.38 95 TYR A N 1
ATOM 805 C CA . TYR A 1 95 ? -14.412 4.992 7.498 1.00 95.38 95 TYR A CA 1
ATOM 806 C C . TYR A 1 95 ? -13.592 5.294 8.755 1.00 95.38 95 TYR A C 1
ATOM 808 O O . TYR A 1 95 ? -12.368 5.398 8.692 1.00 95.38 95 TYR A O 1
ATOM 816 N N . SER A 1 96 ? -14.268 5.427 9.894 1.00 93.38 96 SER A N 1
ATOM 817 C CA . SER A 1 96 ? -13.634 5.612 11.204 1.00 93.38 96 SER A CA 1
ATOM 818 C C . SER A 1 96 ? -13.218 4.288 11.850 1.00 93.38 96 SER A C 1
ATOM 820 O O . SER A 1 96 ? -12.369 4.278 12.736 1.00 93.38 96 SER A O 1
ATOM 822 N N . ASP A 1 97 ? -13.815 3.180 11.409 1.00 95.19 97 ASP A N 1
ATOM 823 C CA . ASP A 1 97 ? -13.682 1.836 11.972 1.00 95.19 97 ASP A CA 1
ATOM 824 C C . ASP A 1 97 ? -12.834 0.895 11.106 1.00 95.19 97 ASP A C 1
ATOM 826 O O . ASP A 1 97 ? -12.643 -0.256 11.480 1.00 95.19 97 ASP A O 1
ATOM 830 N N . ARG A 1 98 ? -12.343 1.336 9.941 1.00 95.50 98 ARG A N 1
ATOM 831 C CA . ARG A 1 98 ? -11.652 0.471 8.971 1.00 95.50 98 ARG A CA 1
ATOM 832 C C . ARG A 1 98 ? -10.336 1.065 8.522 1.00 95.50 98 ARG A C 1
ATOM 834 O O . ARG A 1 98 ? -10.244 2.262 8.245 1.00 95.50 98 ARG A O 1
ATOM 841 N N . LEU A 1 99 ? -9.342 0.198 8.384 1.00 95.38 99 LEU A N 1
ATOM 842 C CA . LEU A 1 99 ? -7.993 0.596 8.025 1.00 95.38 99 LEU A CA 1
ATOM 843 C C . LEU A 1 99 ? -7.295 -0.499 7.220 1.00 95.38 99 LEU A C 1
ATOM 845 O O . LEU A 1 99 ? -7.435 -1.681 7.518 1.00 95.38 99 LEU A O 1
ATOM 849 N N . ILE A 1 100 ? -6.526 -0.104 6.213 1.00 95.94 100 ILE A N 1
ATOM 850 C CA . ILE A 1 100 ? -5.566 -0.975 5.539 1.00 95.94 100 ILE A CA 1
ATOM 851 C C . ILE A 1 100 ? -4.183 -0.598 6.062 1.00 95.94 100 ILE A C 1
ATOM 853 O O . ILE A 1 100 ? -3.809 0.571 6.071 1.00 95.94 100 ILE A O 1
ATOM 857 N N . LEU A 1 101 ? -3.433 -1.589 6.509 1.00 94.25 101 LEU A N 1
ATOM 858 C CA . LEU A 1 101 ? -2.083 -1.442 7.020 1.00 94.25 101 LEU A CA 1
ATOM 859 C C . LEU A 1 101 ? -1.156 -2.255 6.116 1.00 94.25 101 LEU A C 1
ATOM 861 O O . LEU A 1 101 ? -1.377 -3.450 5.938 1.00 94.25 101 LEU A O 1
ATOM 865 N N . ILE A 1 102 ? -0.174 -1.612 5.493 1.00 93.75 102 ILE A N 1
ATOM 866 C CA . ILE A 1 102 ? 0.749 -2.235 4.530 1.00 93.75 102 ILE A CA 1
ATOM 867 C C . ILE A 1 102 ? 2.184 -2.144 5.036 1.00 93.75 102 ILE A C 1
ATOM 869 O O . ILE A 1 102 ? 2.494 -1.231 5.788 1.00 93.75 102 ILE A O 1
ATOM 873 N N . ASN A 1 103 ? 3.053 -3.059 4.601 1.00 88.69 103 ASN A N 1
ATOM 874 C CA . ASN A 1 103 ? 4.463 -3.143 5.018 1.00 88.69 103 ASN A CA 1
ATOM 875 C C . ASN A 1 103 ? 4.669 -3.112 6.536 1.00 88.69 103 ASN A C 1
ATOM 877 O O . ASN A 1 103 ? 5.522 -2.398 7.062 1.00 88.69 103 ASN A O 1
ATOM 881 N N . GLU A 1 104 ? 3.843 -3.874 7.229 1.00 87.12 104 GLU A N 1
ATOM 882 C CA . GLU A 1 104 ? 3.737 -3.855 8.670 1.00 87.12 104 GLU A CA 1
ATOM 883 C C . GLU A 1 104 ? 4.541 -4.970 9.323 1.00 87.12 104 GLU A C 1
ATOM 885 O O . GLU A 1 104 ? 4.222 -6.151 9.158 1.00 87.12 104 GLU A O 1
ATOM 890 N N . ASN A 1 105 ? 5.546 -4.575 10.101 1.00 84.31 105 ASN A N 1
ATOM 891 C CA . ASN A 1 105 ? 6.443 -5.515 10.761 1.00 84.31 105 ASN A CA 1
ATOM 892 C C . ASN A 1 105 ? 6.236 -5.556 12.287 1.00 84.31 105 ASN A C 1
ATOM 894 O O . ASN A 1 105 ? 6.141 -6.657 12.819 1.00 84.31 105 ASN A O 1
ATOM 898 N N . ASP A 1 106 ? 6.080 -4.405 12.964 1.00 85.81 106 ASP A N 1
ATOM 899 C CA . ASP A 1 106 ? 6.249 -4.326 14.433 1.00 85.81 106 ASP A CA 1
ATOM 900 C C . ASP A 1 106 ? 5.224 -3.446 15.190 1.00 85.81 106 ASP A C 1
ATOM 902 O O . ASP A 1 106 ? 5.330 -3.247 16.396 1.00 85.81 106 ASP A O 1
ATOM 906 N N . ASN A 1 107 ? 4.229 -2.880 14.512 1.00 87.62 107 ASN A N 1
ATOM 907 C CA . ASN A 1 107 ? 3.226 -1.962 15.072 1.00 87.62 107 ASN A CA 1
ATOM 908 C C . ASN A 1 107 ? 1.926 -2.656 15.527 1.00 87.62 107 ASN A C 1
ATOM 910 O O . ASN A 1 107 ? 1.076 -2.001 16.137 1.00 87.62 107 ASN A O 1
ATOM 914 N N . LEU A 1 108 ? 1.738 -3.944 15.220 1.00 92.19 108 LEU A N 1
ATOM 915 C CA . LEU A 1 108 ? 0.596 -4.758 15.642 1.00 92.19 108 LEU A CA 1
ATOM 916 C C . LEU A 1 108 ? 0.977 -5.722 16.769 1.00 92.19 108 LEU A C 1
ATOM 918 O O . LEU A 1 108 ? 1.565 -6.777 16.535 1.00 92.19 108 LEU A O 1
ATOM 922 N N . GLU A 1 109 ? 0.533 -5.413 17.984 1.00 93.19 109 GLU A N 1
ATOM 923 C CA . GLU A 1 109 ? 0.723 -6.265 19.157 1.00 93.19 109 GLU A CA 1
ATOM 924 C C . GLU A 1 109 ? -0.537 -7.094 19.431 1.00 93.19 109 GLU A C 1
ATOM 926 O O . GLU A 1 109 ? -1.647 -6.565 19.504 1.00 93.19 109 GLU A O 1
ATOM 931 N N . LYS A 1 110 ? -0.394 -8.412 19.580 1.00 92.94 110 LYS A N 1
ATOM 932 C CA . LYS A 1 110 ? -1.525 -9.311 19.842 1.00 92.94 110 LYS A CA 1
ATOM 933 C C . LYS A 1 110 ? -1.835 -9.362 21.341 1.00 92.94 110 LYS A C 1
ATOM 935 O O . LYS A 1 110 ? -1.003 -9.832 22.105 1.00 92.94 110 LYS A O 1
ATOM 940 N N . ILE A 1 111 ? -3.054 -8.986 21.742 1.00 93.62 111 ILE A N 1
ATOM 941 C CA . ILE A 1 111 ? -3.511 -9.114 23.142 1.00 93.62 111 ILE A CA 1
ATOM 942 C C . ILE A 1 111 ? -4.238 -10.440 23.370 1.00 93.62 111 ILE A C 1
ATOM 944 O O . ILE A 1 111 ? -4.026 -11.124 24.366 1.00 93.62 111 ILE A O 1
ATOM 948 N N . SER A 1 112 ? -5.153 -10.793 22.466 1.00 91.31 112 SER A N 1
ATOM 949 C CA . SER A 1 112 ? -6.007 -11.977 22.598 1.00 91.31 112 SER A CA 1
ATOM 950 C C . SER A 1 112 ? -6.114 -12.719 21.269 1.00 91.31 112 SER A C 1
ATOM 952 O O . SER A 1 112 ? -5.448 -12.383 20.289 1.00 91.31 112 SER A O 1
ATOM 954 N N . ARG A 1 113 ? -6.946 -13.767 21.219 1.00 85.50 113 ARG A N 1
ATOM 955 C CA . ARG A 1 113 ? -7.131 -14.604 20.024 1.00 85.50 113 ARG A CA 1
ATOM 956 C C . ARG A 1 113 ? -7.447 -13.786 18.766 1.00 85.50 113 ARG A C 1
ATOM 958 O O . ARG A 1 113 ? -6.976 -14.150 17.692 1.00 85.50 113 ARG A O 1
ATOM 965 N N . ASP A 1 114 ? -8.204 -12.705 18.912 1.00 90.00 114 ASP A N 1
ATOM 966 C CA . ASP A 1 114 ? -8.762 -11.893 17.835 1.00 90.00 114 ASP A CA 1
ATOM 967 C C . ASP A 1 114 ? -8.507 -10.378 17.976 1.00 90.00 114 ASP A C 1
ATOM 969 O O . ASP A 1 114 ? -8.784 -9.645 17.026 1.00 90.00 114 ASP A O 1
ATOM 973 N N . LYS A 1 115 ? -7.927 -9.913 19.096 1.00 94.12 115 LYS A N 1
ATOM 974 C CA . LYS A 1 115 ? -7.647 -8.491 19.374 1.00 94.12 115 LYS A CA 1
ATOM 975 C C . LYS A 1 115 ? -6.169 -8.138 19.240 1.00 94.12 115 LYS A C 1
ATOM 977 O O . LYS A 1 115 ? -5.305 -8.791 19.829 1.00 94.12 115 LYS A O 1
ATOM 982 N N . TYR A 1 116 ? -5.916 -7.036 18.543 1.00 94.88 116 TYR A N 1
ATOM 983 C CA . TYR A 1 116 ? -4.594 -6.464 18.315 1.00 94.88 116 TYR A CA 1
ATOM 984 C C . TYR A 1 116 ? -4.580 -4.978 18.690 1.00 94.88 116 TYR A C 1
ATOM 986 O O . TYR A 1 116 ? -5.503 -4.253 18.321 1.00 94.88 116 TYR A O 1
ATOM 994 N N . ILE A 1 117 ? -3.545 -4.512 19.389 1.00 94.69 117 ILE A N 1
ATOM 995 C CA . ILE A 1 117 ? -3.252 -3.079 19.536 1.00 94.69 117 ILE A CA 1
ATOM 996 C C . ILE A 1 117 ? -2.490 -2.641 18.300 1.00 94.69 117 ILE A C 1
ATOM 998 O O . ILE A 1 117 ? -1.507 -3.275 17.925 1.00 94.69 117 ILE A O 1
ATOM 1002 N N . LEU A 1 118 ? -2.929 -1.545 17.686 1.00 94.00 118 LEU A N 1
ATOM 1003 C CA . LEU A 1 118 ? -2.168 -0.883 16.635 1.00 94.00 118 LEU A CA 1
ATOM 1004 C C . LEU A 1 118 ? -1.482 0.361 17.197 1.00 94.00 118 LEU A C 1
ATOM 1006 O O . LEU A 1 118 ? -2.157 1.322 17.570 1.00 94.00 118 LEU A O 1
ATOM 1010 N N . THR A 1 119 ? -0.154 0.381 17.176 1.00 91.69 119 THR A N 1
ATOM 1011 C CA . THR A 1 119 ? 0.654 1.537 17.582 1.00 91.69 119 THR A CA 1
ATOM 1012 C C . THR A 1 119 ? 1.369 2.123 16.378 1.00 91.69 119 THR A C 1
ATOM 1014 O O . THR A 1 119 ? 2.361 1.580 15.931 1.00 91.69 119 THR A O 1
ATOM 1017 N N . PHE A 1 120 ? 0.922 3.262 15.857 1.00 87.00 120 PHE A N 1
ATOM 1018 C CA . PHE A 1 120 ? 1.525 3.887 14.677 1.00 87.00 120 PHE A CA 1
ATOM 1019 C C . PHE A 1 120 ? 2.236 5.187 15.057 1.00 87.00 120 PHE A C 1
ATOM 1021 O O . PHE A 1 120 ? 1.630 6.055 15.687 1.00 87.00 120 PHE A O 1
ATOM 1028 N N . ASN A 1 121 ? 3.507 5.353 14.678 1.00 84.06 121 ASN A N 1
ATOM 1029 C CA . ASN A 1 121 ? 4.320 6.530 15.027 1.00 84.06 121 ASN A CA 1
ATOM 1030 C C . ASN A 1 121 ? 4.291 6.855 16.534 1.00 84.06 121 ASN A C 1
ATOM 1032 O O . ASN A 1 121 ? 4.057 8.001 16.926 1.00 84.06 121 ASN A O 1
ATOM 1036 N N . LYS A 1 122 ? 4.489 5.835 17.383 1.00 85.38 122 LYS A N 1
ATOM 1037 C CA . LYS A 1 122 ? 4.432 5.929 18.858 1.00 85.38 122 LYS A CA 1
ATOM 1038 C C . LYS A 1 122 ? 3.064 6.353 19.424 1.00 85.38 122 LYS A C 1
ATOM 1040 O O . LYS A 1 122 ? 2.974 6.706 20.596 1.00 85.38 122 LYS A O 1
ATOM 1045 N N . LYS A 1 123 ? 1.994 6.323 18.622 1.00 88.88 123 LYS A N 1
ATOM 1046 C CA . LYS A 1 123 ? 0.621 6.605 19.065 1.00 88.88 123 LYS A CA 1
ATOM 1047 C C . LYS A 1 123 ? -0.225 5.344 19.000 1.00 88.88 123 LYS A C 1
ATOM 1049 O O . LYS A 1 123 ? -0.335 4.726 17.943 1.00 88.88 123 LYS A O 1
ATOM 1054 N N . ASN A 1 124 ? -0.871 5.004 20.110 1.00 91.50 124 ASN A N 1
ATOM 1055 C CA . ASN A 1 124 ? -1.868 3.942 20.142 1.00 91.50 124 ASN A CA 1
ATOM 1056 C C . ASN A 1 124 ? -3.124 4.401 19.377 1.00 91.50 124 ASN A C 1
ATOM 1058 O O . ASN A 1 124 ? -3.742 5.407 19.728 1.00 91.50 124 ASN A O 1
ATOM 1062 N N . LEU A 1 125 ? -3.477 3.689 18.306 1.00 91.75 125 LEU A N 1
ATOM 1063 C CA . LEU A 1 125 ? -4.661 3.950 17.482 1.00 91.75 125 LEU A CA 1
ATOM 1064 C C . LEU A 1 125 ? -5.899 3.164 17.946 1.00 91.75 125 LEU A C 1
ATOM 1066 O O . LEU A 1 125 ? -7.000 3.386 17.433 1.00 91.75 125 LEU A O 1
ATOM 1070 N N . GLY A 1 126 ? -5.731 2.273 18.921 1.00 93.25 126 GLY A N 1
ATOM 1071 C CA . GLY A 1 126 ? -6.777 1.479 19.549 1.00 93.25 126 GLY A CA 1
ATOM 1072 C C . GLY A 1 126 ? -6.683 -0.012 19.236 1.00 93.25 126 GLY A C 1
ATOM 1073 O O . GLY A 1 126 ? -5.680 -0.515 18.727 1.00 93.25 126 GLY A O 1
ATOM 1074 N N . LEU A 1 127 ? -7.770 -0.709 19.564 1.00 95.56 127 LEU A N 1
ATOM 1075 C CA . LEU A 1 127 ? -7.925 -2.144 19.371 1.00 95.56 127 LEU A CA 1
ATOM 1076 C C . LEU A 1 127 ? -8.531 -2.452 18.006 1.00 95.56 127 LEU A C 1
ATOM 1078 O O . LEU A 1 127 ? -9.508 -1.829 17.591 1.00 95.56 127 LEU A O 1
ATOM 1082 N N . PHE A 1 128 ? -7.982 -3.455 17.332 1.00 96.31 128 PHE A N 1
ATOM 1083 C CA . PHE A 1 128 ? -8.404 -3.888 16.009 1.00 96.31 128 PHE A CA 1
ATOM 1084 C C . PHE A 1 128 ? -8.506 -5.408 15.918 1.00 96.31 128 PHE A C 1
ATOM 1086 O O . PHE A 1 128 ? -7.770 -6.154 16.562 1.00 96.31 128 PHE A O 1
ATOM 1093 N N . LYS A 1 129 ? -9.420 -5.854 15.062 1.00 96.12 129 LYS A N 1
ATOM 1094 C CA . LYS A 1 129 ? -9.509 -7.210 14.540 1.00 96.12 129 LYS A CA 1
ATOM 1095 C C . LYS A 1 129 ? -8.859 -7.262 13.168 1.00 96.12 129 LYS A C 1
ATOM 1097 O O . LYS A 1 129 ? -9.137 -6.413 12.317 1.00 96.12 129 LYS A O 1
ATOM 1102 N N . ILE A 1 130 ? -8.072 -8.304 12.915 1.00 95.81 130 ILE A N 1
ATOM 1103 C CA . ILE A 1 130 ? -7.605 -8.622 11.564 1.00 95.81 130 ILE A CA 1
ATOM 1104 C C . ILE A 1 130 ? -8.751 -9.295 10.803 1.00 95.81 130 ILE A C 1
ATOM 1106 O O . ILE A 1 130 ? -9.171 -10.399 11.144 1.00 95.81 130 ILE A O 1
ATOM 1110 N N . VAL A 1 131 ? -9.256 -8.627 9.768 1.00 96.50 131 VAL A N 1
ATOM 1111 C CA . VAL A 1 131 ? -10.275 -9.173 8.856 1.00 96.50 131 VAL A CA 1
ATOM 1112 C C . VAL A 1 131 ? -9.611 -9.968 7.735 1.00 96.50 131 VAL A C 1
ATOM 1114 O O . VAL A 1 131 ? -10.073 -11.047 7.374 1.00 96.50 131 VAL A O 1
ATOM 1117 N N . ARG A 1 132 ? -8.499 -9.454 7.198 1.00 96.69 132 ARG A N 1
ATOM 1118 C CA . ARG A 1 132 ? -7.708 -10.113 6.152 1.00 96.69 132 ARG A CA 1
ATOM 1119 C C . ARG A 1 132 ? -6.224 -9.892 6.407 1.00 96.69 132 ARG A C 1
ATOM 1121 O O . ARG A 1 132 ? -5.826 -8.796 6.794 1.00 96.69 132 ARG A O 1
ATOM 1128 N N . LYS A 1 133 ? -5.418 -10.919 6.141 1.00 95.19 133 LYS A N 1
ATOM 1129 C CA . LYS A 1 133 ? -3.955 -10.871 6.194 1.00 95.19 133 LYS A CA 1
ATOM 1130 C C . LYS A 1 133 ? -3.372 -11.439 4.906 1.00 95.19 133 LYS A C 1
ATOM 1132 O O . LYS A 1 133 ? -3.817 -12.488 4.446 1.00 95.19 133 LYS A O 1
ATOM 1137 N N . ASN A 1 134 ? -2.349 -10.780 4.379 1.00 95.94 134 ASN A N 1
ATOM 1138 C CA . ASN A 1 134 ? -1.446 -11.343 3.383 1.00 95.94 134 ASN A CA 1
ATOM 1139 C C . ASN A 1 134 ? -0.028 -10.871 3.715 1.00 95.94 134 ASN A C 1
ATOM 1141 O O . ASN A 1 134 ? 0.223 -9.673 3.699 1.00 95.94 134 ASN A O 1
ATOM 1145 N N . ARG A 1 135 ? 0.885 -11.789 4.058 1.00 94.50 135 ARG A N 1
ATOM 1146 C CA . ARG A 1 135 ? 2.241 -11.454 4.536 1.00 94.50 135 ARG A CA 1
ATOM 1147 C C . ARG A 1 135 ? 2.200 -10.366 5.627 1.00 94.50 135 ARG A C 1
ATOM 1149 O O . ARG A 1 135 ? 1.606 -10.601 6.678 1.00 94.50 135 ARG A O 1
ATOM 1156 N N . ASN A 1 136 ? 2.804 -9.211 5.360 1.00 93.50 136 ASN A N 1
ATOM 1157 C CA . ASN A 1 136 ? 2.876 -8.028 6.212 1.00 93.50 136 ASN A CA 1
ATOM 1158 C C . ASN A 1 136 ? 1.846 -6.942 5.832 1.00 93.50 136 ASN A C 1
ATOM 1160 O O . ASN A 1 136 ? 2.022 -5.782 6.185 1.00 93.50 136 ASN A O 1
ATOM 1164 N N . CYS A 1 137 ? 0.774 -7.283 5.112 1.00 95.50 137 CYS A N 1
ATOM 1165 C CA . CYS A 1 137 ? -0.381 -6.405 4.944 1.00 95.50 137 CYS A CA 1
ATOM 1166 C C . CYS A 1 137 ? -1.613 -6.940 5.667 1.00 95.50 137 CYS A C 1
ATOM 1168 O O . CYS A 1 137 ? -1.899 -8.144 5.670 1.00 95.50 137 CYS A O 1
ATOM 1170 N N . TYR A 1 138 ? -2.393 -6.012 6.207 1.00 96.69 138 TYR A N 1
ATOM 1171 C CA . TYR A 1 138 ? -3.544 -6.283 7.044 1.00 96.69 138 TYR A CA 1
ATOM 1172 C C . TYR A 1 138 ? -4.705 -5.367 6.671 1.00 96.69 138 TYR A C 1
ATOM 1174 O O . TYR A 1 138 ? -4.548 -4.160 6.507 1.00 96.69 138 TYR A O 1
ATOM 1182 N N . TYR A 1 139 ? -5.898 -5.940 6.573 1.00 97.56 139 TYR A N 1
ATOM 1183 C CA . TYR A 1 139 ? -7.144 -5.186 6.594 1.00 97.56 139 TYR A CA 1
ATOM 1184 C C . TYR A 1 139 ? -7.750 -5.328 7.985 1.00 97.56 139 TYR A C 1
ATOM 1186 O O . TYR A 1 139 ? -8.020 -6.441 8.448 1.00 97.56 139 TYR A O 1
ATOM 1194 N N . LEU A 1 140 ? -7.912 -4.194 8.653 1.00 96.62 140 LEU A N 1
ATOM 1195 C CA . LEU A 1 140 ? -8.259 -4.088 10.058 1.00 96.62 140 LEU A CA 1
ATOM 1196 C C . LEU A 1 140 ? -9.639 -3.455 10.220 1.00 96.62 140 LEU A C 1
ATOM 1198 O O . LEU A 1 140 ? -9.982 -2.490 9.530 1.00 96.62 140 LEU A O 1
ATOM 1202 N N . LYS A 1 141 ? -10.400 -3.968 11.188 1.00 96.62 141 LYS A N 1
ATOM 1203 C CA . LYS A 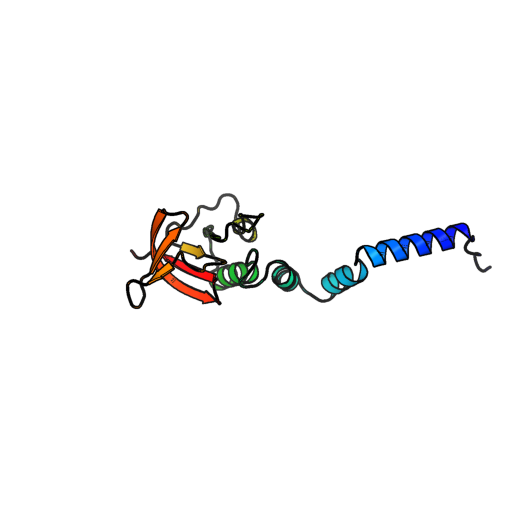1 141 ? -11.630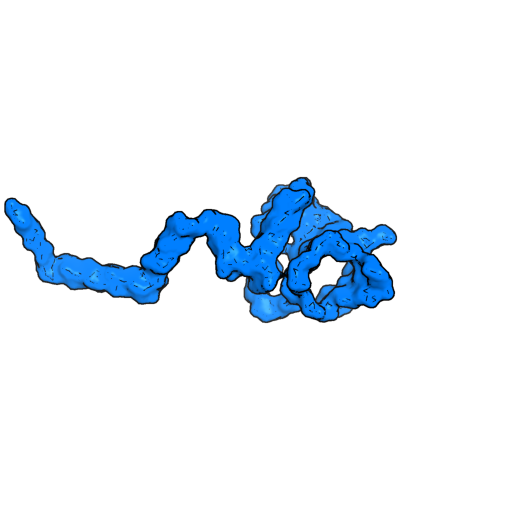 -3.348 11.685 1.00 96.62 141 LYS A CA 1
ATOM 1204 C C . LYS A 1 141 ? -11.469 -3.042 13.171 1.00 96.62 141 LYS A C 1
ATOM 1206 O O . LYS A 1 141 ? -11.003 -3.905 13.907 1.00 96.62 141 LYS A O 1
ATOM 1211 N N . LYS A 1 142 ? -11.805 -1.831 13.607 1.00 95.00 142 LYS A N 1
ATOM 1212 C CA . LYS A 1 142 ? -11.715 -1.421 15.012 1.00 95.00 142 LYS A CA 1
ATOM 1213 C C . LYS A 1 142 ? -12.634 -2.305 15.869 1.00 95.00 142 LYS A C 1
ATOM 1215 O O . LYS A 1 142 ? -13.719 -2.662 15.412 1.00 95.00 142 LYS A O 1
ATOM 1220 N N . TYR A 1 143 ? -12.170 -2.701 17.053 1.00 87.62 143 TYR A N 1
ATOM 1221 C CA . TYR A 1 143 ? -13.040 -3.282 18.078 1.00 87.62 143 TYR A CA 1
ATOM 1222 C C . TYR A 1 143 ? -13.896 -2.167 18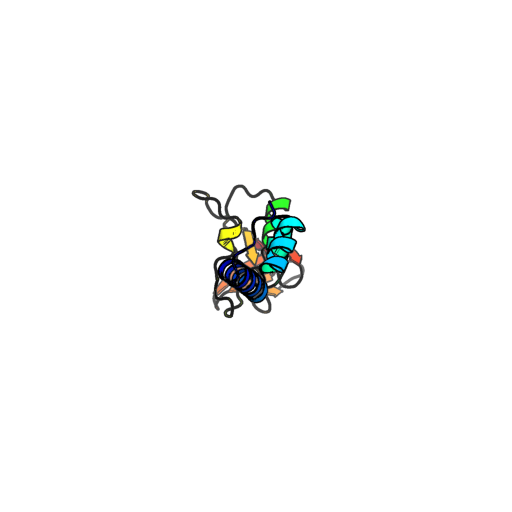.668 1.00 87.62 143 TYR A C 1
ATOM 1224 O O . TYR A 1 143 ? -13.352 -1.116 19.017 1.00 87.62 143 TYR A O 1
ATOM 1232 N N . ASP A 1 144 ? -15.201 -2.418 18.742 1.00 66.69 144 ASP A N 1
ATOM 1233 C CA . ASP A 1 144 ? -16.129 -1.618 19.540 1.00 66.69 144 ASP A CA 1
ATOM 1234 C C . ASP A 1 144 ? -15.836 -1.805 21.039 1.00 66.69 144 ASP A C 1
ATOM 1236 O O . ASP A 1 144 ? -15.521 -2.956 21.444 1.00 66.69 144 ASP A O 1
#

Secondary structure (DSSP, 8-state):
------HHHHHHHHHHHHHHHHTTHHHHHHHHHHS-HHHHHHHHH-SSSTT-HHHHHHHHHHHT-SSEEEEE---TT-S---GGGGG--TTPPEEEEEEEE-S-SSSEEE-SSS-EEEEETTEEEEEEEEEEEETTEEEEEE--

pLDDT: mean 89.35, std 10.9, range [42.47, 97.56]

Sequence (144 aa):
MPRILNKKNISVIILVIITLYLSGFFLNLFKLFKYDYDQRMNLVYEICGKESYGFINQIHKENNFNKNVKILNPNPNFSFNNSNWFKHKINKKFYSDRLILINENDNLEKISRDKYILTFNKKNLGLFKIVRKNRNCYYLKKYD

Foldseek 3Di:
DPPPCDPVNVVVVVVVVVVCVVVCVVVVVVCPVPDDPLRSCCVVCNCADRLNLVVVVVVCVVPVDPAQAAEAEQPPPHPDGCNSVSDDDPPGHYDLFKHKYGPADPQWDDDDPFWTFGQHPNRTSAIWGFPDDDPRITITGHDD